Protein AF-A0A1R2BI84-F1 (afdb_monomer)

pLDDT: mean 82.27, std 14.56, range [43.91, 95.25]

Radius of gyration: 15.01 Å; Cα contacts (8 Å, |Δi|>4): 61; chains: 1; bounding box: 36×29×41 Å

Sequence (99 aa):
MSLSRYEILKMFRNTMKHGIHYPSKNRVEILSSVHEFYYQSKSVTDPQELSERLRMAKMILANFQMYHAKMIEMRTGTKIEKPYDQSDINTPGKDFVYF

Secondary structure (DSSP, 8-state):
--HHHHHHHHHHHHHHHHHTT---TTHHHHHHHHHHHHHHTTS---HHHHHHHHHHHHHHHHHHHHHHHHHHHHHH----S-SS--TTT--TTTS----

Mean predicted aligned error: 7.19 Å

Organism: NCBI:txid5963

Nearest PDB structures (foldseek):
  8thp-assembly1_A  TM=4.281E-01  e=5.494E+00  Flavobacterium johnsoniae UW101
  8ted-assembly1_A  TM=4.237E-01  e=7.745E+00  Flavobacterium johnsoniae UW101

Foldseek 3Di:
DPPLLVLLVVLLVLLVVLLVLAPDPCSVVVNVVVVVLSVVLVPDDDPVVSVVSSLVSLVSSLVSLVSSQVVVCVVPVDHDPDSDDPPPNDDPPPPDDDD

Solvent-accessible surface area (backbone atoms only — not comparable to full-atom values): 5991 Å² total; per-residue (Å²): 129,65,70,66,61,57,50,52,54,53,47,51,54,51,31,54,68,28,41,77,50,42,95,50,95,60,39,67,61,52,54,48,54,51,48,48,54,59,57,60,56,70,74,60,78,53,68,67,61,47,50,52,54,50,52,51,49,51,52,54,32,43,52,27,29,42,42,32,44,50,53,49,23,75,73,68,77,51,84,74,93,72,55,55,88,61,92,83,81,68,67,92,88,78,78,78,77,84,129

Structure (mmCIF, N/CA/C/O backbone):
data_AF-A0A1R2BI84-F1
#
_entry.id   AF-A0A1R2BI84-F1
#
loop_
_atom_site.group_PDB
_atom_site.id
_atom_site.type_symbol
_atom_site.label_atom_id
_atom_site.label_alt_id
_atom_site.label_comp_id
_atom_site.label_asym_id
_atom_site.label_entity_id
_atom_site.label_seq_id
_atom_site.pdbx_PDB_ins_code
_atom_site.Cartn_x
_atom_site.Cartn_y
_atom_site.Cartn_z
_atom_site.occupancy
_atom_site.B_iso_or_equiv
_atom_site.auth_seq_id
_atom_site.auth_comp_id
_atom_site.auth_asym_id
_atom_site.auth_atom_id
_atom_site.pdbx_PDB_model_num
ATOM 1 N N . MET A 1 1 ? -0.044 -9.816 -21.369 1.00 49.69 1 MET A N 1
ATOM 2 C CA . MET A 1 1 ? 0.472 -8.938 -20.290 1.00 49.69 1 MET A CA 1
ATOM 3 C C . MET A 1 1 ? 1.320 -9.796 -19.363 1.00 49.69 1 MET A C 1
ATOM 5 O O . MET A 1 1 ? 0.877 -10.895 -19.064 1.00 49.69 1 MET A O 1
ATOM 9 N N . SER A 1 2 ? 2.517 -9.358 -18.955 1.00 55.56 2 SER A N 1
ATOM 10 C CA . SER A 1 2 ? 3.321 -10.094 -17.963 1.00 55.56 2 SER A CA 1
ATOM 11 C C . SER A 1 2 ? 2.553 -10.198 -16.638 1.00 55.56 2 SER A C 1
ATOM 13 O O . SER A 1 2 ? 1.882 -9.232 -16.261 1.00 55.56 2 SER A O 1
ATOM 15 N N . LEU A 1 3 ? 2.635 -11.343 -15.942 1.00 60.16 3 LEU A N 1
ATOM 16 C CA . LEU A 1 3 ? 1.949 -11.574 -14.655 1.00 60.16 3 LEU A CA 1
ATOM 17 C C . LEU A 1 3 ? 2.159 -10.406 -13.672 1.00 60.16 3 LEU A C 1
ATOM 19 O O . LEU A 1 3 ? 1.204 -9.907 -13.079 1.00 60.16 3 LEU A O 1
ATOM 23 N N . SER A 1 4 ? 3.381 -9.876 -13.638 1.00 67.94 4 SER A N 1
ATOM 24 C CA . SER A 1 4 ? 3.812 -8.785 -12.764 1.00 67.94 4 SER A CA 1
ATOM 25 C C . SER A 1 4 ? 2.993 -7.495 -12.884 1.00 67.94 4 SER A C 1
ATOM 27 O O . SER A 1 4 ? 2.679 -6.857 -11.881 1.00 67.94 4 SER A O 1
ATOM 29 N N . ARG A 1 5 ? 2.586 -7.085 -14.094 1.00 68.81 5 ARG A N 1
ATOM 30 C CA . ARG A 1 5 ? 1.833 -5.827 -14.278 1.00 68.81 5 ARG A CA 1
ATOM 31 C C . ARG A 1 5 ? 0.394 -5.932 -13.783 1.00 68.81 5 ARG A C 1
ATOM 33 O O . ARG A 1 5 ? -0.144 -4.968 -13.238 1.00 68.81 5 ARG A O 1
ATOM 40 N N . TYR A 1 6 ? -0.231 -7.092 -13.977 1.00 77.00 6 TYR A N 1
ATOM 41 C CA . TYR A 1 6 ? -1.575 -7.350 -13.465 1.00 77.00 6 TYR A CA 1
ATOM 42 C C . TYR A 1 6 ? -1.579 -7.377 -11.933 1.00 77.00 6 TYR A C 1
ATOM 44 O O . TYR A 1 6 ? -2.458 -6.784 -11.303 1.00 77.00 6 TYR A O 1
ATOM 52 N N . GLU A 1 7 ? -0.559 -7.994 -11.338 1.00 78.81 7 GLU A N 1
ATOM 53 C CA . GLU A 1 7 ? -0.371 -8.030 -9.890 1.00 78.81 7 GLU A CA 1
ATOM 54 C C . GLU A 1 7 ? -0.221 -6.625 -9.307 1.00 78.81 7 GLU A C 1
ATOM 56 O O . GLU A 1 7 ? -0.961 -6.286 -8.386 1.00 78.81 7 GLU A O 1
ATOM 61 N N . ILE A 1 8 ? 0.616 -5.762 -9.895 1.00 78.00 8 ILE A N 1
ATOM 62 C CA . ILE A 1 8 ? 0.789 -4.364 -9.454 1.00 78.00 8 ILE A CA 1
ATOM 63 C C . ILE A 1 8 ? -0.540 -3.593 -9.467 1.00 78.00 8 ILE A C 1
ATOM 65 O O . ILE A 1 8 ? -0.864 -2.901 -8.503 1.00 78.00 8 ILE A O 1
ATOM 69 N N . LEU A 1 9 ? -1.355 -3.732 -10.518 1.00 81.06 9 LEU A N 1
ATOM 70 C CA . LEU A 1 9 ? -2.669 -3.076 -10.585 1.00 81.06 9 LEU A CA 1
ATOM 71 C C . LEU A 1 9 ? -3.649 -3.610 -9.532 1.00 81.06 9 LEU A C 1
ATOM 73 O O . LEU A 1 9 ? -4.422 -2.842 -8.952 1.00 81.06 9 LEU A O 1
ATOM 77 N N . LYS A 1 10 ? -3.625 -4.921 -9.273 1.00 86.62 10 LYS A N 1
ATOM 78 C CA . LYS A 1 10 ? -4.411 -5.542 -8.200 1.00 86.62 10 LYS A CA 1
ATOM 79 C C . LYS A 1 10 ? -3.964 -5.020 -6.831 1.00 86.62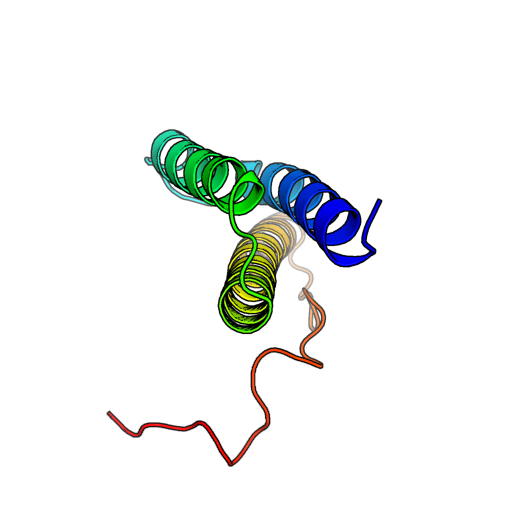 10 LYS A C 1
ATOM 81 O O . LYS A 1 10 ? -4.818 -4.666 -6.016 1.00 86.62 10 LYS A O 1
ATOM 86 N N . MET A 1 11 ? -2.654 -4.907 -6.603 1.00 87.56 11 MET A N 1
ATOM 87 C CA . MET A 1 11 ? -2.083 -4.341 -5.377 1.00 87.56 11 MET A CA 1
ATOM 88 C C . MET A 1 11 ? -2.501 -2.886 -5.190 1.00 87.56 11 MET A C 1
ATOM 90 O O . MET A 1 11 ? -2.962 -2.533 -4.109 1.00 87.56 11 MET A O 1
ATOM 94 N N . PHE A 1 12 ? -2.437 -2.067 -6.243 1.00 89.69 12 PHE A N 1
ATOM 95 C CA . PHE A 1 12 ? -2.889 -0.677 -6.216 1.00 89.69 12 PHE A CA 1
ATOM 96 C C . PHE A 1 12 ? -4.358 -0.564 -5.789 1.00 89.69 12 PHE A C 1
ATOM 98 O O . PHE A 1 12 ? -4.675 0.141 -4.833 1.00 89.69 12 PHE A O 1
ATOM 105 N N . ARG A 1 13 ? -5.264 -1.309 -6.439 1.00 89.75 13 ARG A N 1
ATOM 106 C CA . ARG A 1 13 ? -6.701 -1.284 -6.107 1.00 89.75 13 ARG A CA 1
ATOM 107 C C . ARG A 1 13 ? -6.966 -1.679 -4.656 1.00 89.75 13 ARG A C 1
ATOM 109 O O . ARG A 1 13 ? -7.721 -0.998 -3.964 1.00 89.75 13 ARG A O 1
ATOM 116 N N . ASN A 1 14 ? -6.324 -2.749 -4.186 1.00 91.06 14 ASN A N 1
ATOM 117 C CA . ASN A 1 14 ? -6.443 -3.179 -2.794 1.00 91.06 14 ASN A CA 1
ATOM 118 C C . ASN A 1 14 ? -5.870 -2.129 -1.836 1.00 91.06 14 ASN A C 1
ATOM 120 O O . ASN A 1 14 ? -6.498 -1.806 -0.832 1.00 91.06 14 ASN A O 1
ATOM 124 N N . THR A 1 15 ? -4.725 -1.543 -2.178 1.00 93.31 15 THR A N 1
ATOM 125 C CA . THR A 1 15 ? -4.076 -0.502 -1.380 1.00 93.31 15 THR A CA 1
ATOM 126 C C . THR A 1 15 ? -5.003 0.691 -1.194 1.00 93.31 15 THR A C 1
ATOM 128 O O . THR A 1 15 ? -5.239 1.101 -0.064 1.00 93.31 15 THR A O 1
ATOM 131 N N . MET A 1 16 ? -5.614 1.191 -2.270 1.00 92.19 16 MET A N 1
ATOM 132 C CA . MET A 1 16 ? -6.557 2.309 -2.186 1.00 92.19 16 MET A CA 1
ATOM 133 C C . MET A 1 16 ? -7.806 1.951 -1.373 1.00 92.19 16 MET A C 1
ATOM 135 O O . MET A 1 16 ? -8.255 2.758 -0.563 1.00 92.19 16 MET A O 1
ATOM 139 N N . LYS A 1 17 ? -8.332 0.726 -1.522 1.00 93.88 17 LYS A N 1
ATOM 140 C CA . LYS A 1 17 ? -9.489 0.241 -0.753 1.00 93.88 17 LYS A CA 1
ATOM 141 C C . LYS A 1 17 ? -9.236 0.235 0.757 1.00 93.88 17 LYS A C 1
ATOM 143 O O . LYS A 1 17 ? -10.128 0.595 1.513 1.00 93.88 17 LYS A O 1
ATOM 148 N N . HIS A 1 18 ? -8.059 -0.195 1.209 1.00 93.00 18 HIS A N 1
ATOM 149 C CA . HIS A 1 18 ? -7.718 -0.183 2.639 1.00 93.00 18 HIS A CA 1
ATOM 150 C C . HIS A 1 18 ? -7.230 1.195 3.102 1.00 93.00 18 HIS A C 1
ATOM 152 O O . HIS A 1 18 ? -7.494 1.608 4.229 1.00 93.00 18 HIS A O 1
ATOM 158 N N . GLY A 1 19 ? -6.580 1.935 2.208 1.00 90.75 19 GLY A N 1
ATOM 159 C CA . GLY A 1 19 ? -5.978 3.232 2.464 1.00 90.75 19 GLY A CA 1
ATOM 160 C C . GLY A 1 19 ? -6.958 4.307 2.921 1.00 90.75 19 GLY A C 1
ATOM 161 O O . GLY A 1 19 ? -6.586 5.138 3.745 1.00 90.75 19 GLY A O 1
ATOM 162 N N . ILE A 1 20 ? -8.226 4.260 2.492 1.00 90.19 20 ILE A N 1
ATOM 163 C CA . ILE A 1 20 ? -9.270 5.193 2.964 1.00 90.19 20 ILE A CA 1
ATOM 164 C C . ILE A 1 20 ? -9.499 5.126 4.482 1.00 90.19 20 ILE A C 1
ATOM 166 O O . ILE A 1 20 ? -9.935 6.110 5.078 1.00 90.19 20 ILE A O 1
ATOM 170 N N . HIS A 1 21 ? -9.179 3.991 5.109 1.00 90.56 21 HIS A N 1
ATOM 171 C CA . HIS A 1 21 ? -9.335 3.765 6.546 1.00 90.56 21 HIS A CA 1
ATOM 172 C C . HIS A 1 21 ? -8.082 4.132 7.348 1.00 90.56 21 HIS A C 1
ATOM 174 O O . HIS A 1 21 ? -8.049 3.925 8.559 1.00 90.56 21 HIS A O 1
ATOM 180 N N . TYR A 1 22 ? -7.048 4.676 6.700 1.00 91.88 22 TYR A N 1
ATOM 181 C CA . TYR A 1 22 ? -5.814 5.049 7.377 1.00 91.88 22 TYR A CA 1
ATOM 182 C C . TYR A 1 22 ? -6.051 6.213 8.362 1.00 91.88 22 TYR A C 1
ATOM 184 O O . TYR A 1 22 ? -6.562 7.268 7.949 1.00 91.88 22 TYR A O 1
ATOM 192 N N . PRO A 1 23 ? -5.691 6.064 9.651 1.00 88.75 23 PRO A N 1
ATOM 193 C CA . PRO A 1 23 ? -6.036 7.018 10.704 1.00 88.75 23 PRO A CA 1
ATOM 194 C C . PRO A 1 23 ? -5.043 8.193 10.770 1.00 88.75 23 PRO A C 1
ATOM 196 O O . PRO A 1 23 ? -4.462 8.475 11.813 1.00 88.75 23 PRO A O 1
ATOM 199 N N . SER A 1 24 ? -4.834 8.893 9.651 1.00 90.50 24 SER A N 1
ATOM 200 C CA . SER A 1 24 ? -3.992 10.096 9.575 1.00 90.50 24 SER A CA 1
ATOM 201 C C . SER A 1 24 ? -4.772 11.284 9.022 1.00 90.50 24 SER A C 1
ATOM 203 O O . SER A 1 24 ? -5.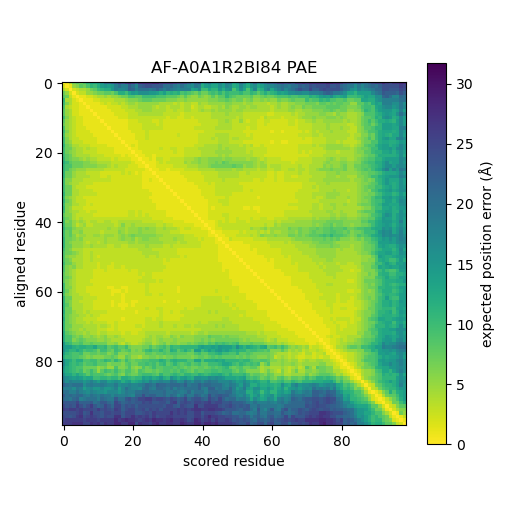605 11.127 8.128 1.00 90.50 24 SER A O 1
ATOM 205 N N . LYS A 1 25 ? -4.465 12.487 9.526 1.00 91.50 25 LYS A N 1
ATOM 206 C CA . LYS A 1 25 ? -4.966 13.751 8.963 1.00 91.50 25 LYS A CA 1
ATOM 207 C C . LYS A 1 25 ? -4.416 13.997 7.554 1.00 91.50 25 LYS A C 1
ATOM 209 O O . LYS A 1 25 ? -5.147 14.495 6.712 1.00 91.50 25 LYS A O 1
ATOM 214 N N . ASN A 1 26 ? -3.196 13.527 7.285 1.00 93.75 26 ASN A N 1
ATOM 215 C CA . ASN A 1 26 ? -2.508 13.681 5.999 1.00 93.75 26 ASN A CA 1
ATOM 216 C C . ASN A 1 26 ? -2.760 12.480 5.067 1.00 93.75 26 ASN A C 1
ATOM 218 O O . ASN A 1 26 ? -1.903 12.076 4.279 1.00 93.75 26 ASN A O 1
ATOM 222 N N . ARG A 1 27 ? -3.896 11.788 5.237 1.00 92.94 27 ARG A N 1
ATOM 223 C CA . ARG A 1 27 ? -4.191 10.558 4.488 1.00 92.94 27 ARG A CA 1
ATOM 224 C C . ARG A 1 27 ? -4.241 10.823 2.986 1.00 92.94 27 ARG A C 1
ATOM 226 O O . ARG A 1 27 ? -3.804 9.970 2.225 1.00 92.94 27 ARG A O 1
ATOM 233 N N . VAL A 1 28 ? -4.789 11.959 2.560 1.00 93.19 28 VAL A N 1
ATOM 234 C CA . VAL A 1 28 ? -4.936 12.277 1.133 1.00 93.19 28 VAL A CA 1
ATOM 235 C C . VAL A 1 28 ? -3.565 12.407 0.474 1.00 93.19 28 VAL A C 1
ATOM 237 O O . VAL A 1 28 ? -3.335 11.799 -0.567 1.00 93.19 28 VAL A O 1
ATOM 240 N N . GLU A 1 29 ? -2.636 13.107 1.119 1.00 95.25 29 GLU A N 1
ATOM 241 C CA . GLU A 1 29 ? -1.258 13.280 0.663 1.00 95.25 29 GLU A CA 1
ATOM 242 C C . GLU A 1 29 ? -0.533 11.934 0.601 1.00 95.25 29 GLU A C 1
ATOM 244 O O . GLU A 1 29 ? 0.061 11.602 -0.421 1.00 95.25 29 GLU A O 1
ATOM 249 N N . ILE A 1 30 ? -0.665 11.106 1.645 1.00 93.56 30 ILE A N 1
ATOM 250 C CA . ILE A 1 30 ? -0.088 9.754 1.672 1.00 93.56 30 ILE A CA 1
ATOM 251 C C . ILE A 1 30 ? -0.634 8.908 0.516 1.00 93.56 30 ILE A C 1
ATOM 253 O O . ILE A 1 30 ? 0.134 8.263 -0.195 1.00 93.56 30 ILE A O 1
ATOM 257 N N . LEU A 1 31 ? -1.953 8.908 0.300 1.00 94.12 31 LEU A N 1
ATOM 258 C CA . LEU A 1 31 ? -2.569 8.156 -0.794 1.00 94.12 31 LEU A CA 1
ATOM 259 C C . LEU A 1 31 ? -2.161 8.696 -2.167 1.00 94.12 31 LEU A C 1
ATOM 261 O O . LEU A 1 31 ? -2.022 7.905 -3.098 1.00 94.12 31 LEU A O 1
ATOM 265 N N . SER A 1 32 ? -1.917 10.001 -2.289 1.00 94.94 32 SER A N 1
ATOM 266 C CA . SER A 1 32 ? -1.368 10.605 -3.502 1.00 94.94 32 SER A CA 1
ATOM 267 C C . SER A 1 32 ? 0.057 10.116 -3.775 1.00 94.94 32 SER A C 1
ATOM 269 O O . SER A 1 32 ? 0.338 9.669 -4.886 1.00 94.94 32 SER A O 1
ATOM 271 N N . SER A 1 33 ? 0.938 10.099 -2.769 1.00 94.81 33 SER A N 1
ATOM 272 C CA . SER A 1 33 ? 2.297 9.549 -2.910 1.00 94.81 33 SER A CA 1
ATOM 273 C C . SER A 1 33 ? 2.280 8.059 -3.261 1.00 94.81 33 SER A C 1
ATOM 275 O O . SER A 1 33 ? 3.042 7.598 -4.109 1.00 94.81 33 SER A O 1
ATOM 277 N N . VAL A 1 34 ? 1.375 7.290 -2.650 1.00 94.69 34 VAL A N 1
ATOM 278 C CA . VAL A 1 34 ? 1.189 5.869 -2.970 1.00 94.69 34 VAL A CA 1
ATOM 279 C C . VAL A 1 34 ? 0.701 5.698 -4.409 1.00 94.69 34 VAL A C 1
ATOM 281 O O . VAL A 1 34 ? 1.214 4.850 -5.137 1.00 94.69 34 VAL A O 1
ATOM 284 N N . HIS A 1 35 ? -0.258 6.511 -4.852 1.00 94.06 35 HIS A N 1
ATOM 285 C CA . HIS A 1 35 ? -0.724 6.507 -6.235 1.00 94.06 35 HIS A CA 1
ATOM 286 C C . HIS A 1 35 ? 0.421 6.792 -7.216 1.00 94.06 35 HIS A C 1
ATOM 288 O O . HIS A 1 35 ? 0.572 6.077 -8.209 1.00 94.06 35 HIS A O 1
ATOM 294 N N . GLU A 1 36 ? 1.250 7.793 -6.924 1.00 94.00 36 GLU A N 1
ATOM 295 C CA . GLU A 1 36 ? 2.418 8.131 -7.735 1.00 94.00 36 GLU A CA 1
ATOM 296 C C . GLU A 1 36 ? 3.420 6.970 -7.814 1.00 94.00 36 GLU A C 1
ATOM 298 O O . GLU A 1 36 ? 3.847 6.613 -8.913 1.00 94.00 36 GLU A O 1
ATOM 303 N N . PHE A 1 37 ? 3.709 6.297 -6.696 1.00 93.25 37 PHE A N 1
ATOM 304 C CA . PHE A 1 37 ? 4.553 5.097 -6.676 1.00 93.25 37 PHE A CA 1
ATOM 305 C C . PHE A 1 37 ? 4.049 4.012 -7.647 1.00 93.25 37 PHE A C 1
ATOM 307 O O . PHE A 1 37 ? 4.819 3.467 -8.446 1.00 93.25 37 PHE A O 1
ATOM 314 N N . TYR A 1 38 ? 2.746 3.714 -7.632 1.00 91.56 38 TYR A N 1
ATOM 315 C CA . TYR A 1 38 ? 2.154 2.731 -8.546 1.00 91.56 38 TYR A CA 1
ATOM 316 C C . TYR A 1 38 ? 2.139 3.207 -10.000 1.00 91.56 38 TYR A C 1
ATOM 318 O O . TYR A 1 38 ? 2.273 2.394 -10.918 1.00 91.56 38 TYR A O 1
ATOM 326 N N . TYR A 1 39 ? 1.982 4.511 -10.227 1.00 90.75 39 TYR A N 1
ATOM 327 C CA . TYR A 1 39 ? 2.049 5.102 -11.557 1.00 90.75 39 TYR A CA 1
ATOM 328 C C . TYR A 1 39 ? 3.454 4.965 -12.158 1.00 90.75 39 TYR A C 1
ATOM 330 O O . TYR A 1 39 ? 3.588 4.442 -13.265 1.00 90.75 39 TYR A O 1
ATOM 338 N N . GLN A 1 40 ? 4.491 5.336 -11.403 1.00 89.88 40 GLN A N 1
ATOM 339 C CA . GLN A 1 40 ? 5.898 5.220 -11.804 1.00 89.88 40 GLN A CA 1
ATOM 340 C C . GLN A 1 40 ? 6.325 3.757 -12.007 1.00 89.88 40 GLN A C 1
ATOM 342 O O . GLN A 1 40 ? 7.111 3.445 -12.897 1.00 89.88 40 GLN A O 1
ATOM 347 N N . SER A 1 41 ? 5.737 2.822 -11.257 1.00 87.25 41 SER A N 1
ATOM 348 C CA . SER A 1 41 ? 6.025 1.389 -11.407 1.00 87.25 41 SER A CA 1
ATOM 349 C C . SER A 1 41 ? 5.606 0.812 -12.772 1.00 87.25 41 SER A C 1
ATOM 351 O O . SER A 1 41 ? 6.049 -0.273 -13.142 1.00 87.25 41 SER A O 1
ATOM 353 N N . LYS A 1 42 ? 4.770 1.509 -13.561 1.00 84.00 42 LYS A N 1
ATOM 354 C CA . LYS A 1 42 ? 4.338 1.040 -14.894 1.00 84.00 42 LYS A CA 1
ATOM 355 C C . LYS A 1 42 ? 5.457 1.071 -15.939 1.00 84.00 42 LYS A C 1
ATOM 357 O O . LYS A 1 42 ? 5.435 0.248 -16.861 1.00 84.00 42 LYS A O 1
ATOM 362 N N . SER A 1 43 ? 6.389 2.017 -15.815 1.00 86.31 43 SER A N 1
ATOM 363 C CA . SER A 1 43 ? 7.507 2.211 -16.747 1.00 86.31 43 SER A CA 1
ATOM 364 C C . SER A 1 43 ? 8.737 1.370 -16.410 1.00 86.31 43 SER A C 1
ATOM 366 O O . SER A 1 43 ? 9.648 1.295 -17.228 1.00 86.31 43 SER A O 1
ATOM 368 N N . VAL A 1 44 ? 8.763 0.717 -15.246 1.00 86.00 44 VAL A N 1
ATOM 369 C CA . VAL A 1 44 ? 9.859 -0.177 -14.853 1.00 86.00 44 VAL A CA 1
ATOM 370 C C . VAL A 1 44 ? 9.879 -1.394 -15.780 1.00 86.00 44 VAL A C 1
ATOM 372 O O . VAL A 1 44 ? 8.854 -2.046 -16.006 1.00 86.00 44 VAL A O 1
ATOM 375 N N . THR A 1 45 ? 11.050 -1.672 -16.350 1.00 86.25 45 THR A N 1
ATOM 376 C CA . THR A 1 45 ? 11.284 -2.791 -17.279 1.00 86.25 45 THR A CA 1
ATOM 377 C C . THR A 1 45 ? 12.305 -3.788 -16.747 1.00 86.25 45 THR A C 1
ATOM 379 O O . THR A 1 45 ? 12.233 -4.960 -17.113 1.00 86.25 45 THR A O 1
ATOM 382 N N . ASP A 1 46 ? 13.201 -3.347 -15.860 1.00 88.88 46 ASP A N 1
ATOM 383 C CA . ASP A 1 46 ? 14.177 -4.211 -15.210 1.00 88.88 46 ASP A CA 1
ATOM 384 C C . ASP A 1 46 ? 13.488 -5.224 -14.269 1.00 88.88 46 ASP A C 1
ATOM 386 O O . ASP A 1 46 ? 12.689 -4.824 -13.413 1.00 88.88 46 ASP A O 1
ATOM 390 N N . PRO A 1 47 ? 13.760 -6.537 -14.403 1.00 86.38 47 PRO A N 1
ATOM 391 C CA . PRO A 1 47 ? 13.126 -7.557 -13.571 1.00 86.38 47 PRO A CA 1
ATOM 392 C C . PRO A 1 47 ? 13.461 -7.462 -12.077 1.00 86.38 47 PRO A C 1
ATOM 394 O O . PRO A 1 47 ? 12.600 -7.784 -11.255 1.00 86.38 47 PRO A O 1
ATOM 397 N N . GLN A 1 48 ? 14.678 -7.042 -11.712 1.00 87.81 48 GLN A N 1
ATOM 398 C CA . GLN A 1 48 ? 15.078 -6.934 -10.305 1.00 87.81 48 GLN A CA 1
ATOM 399 C C . GLN A 1 48 ? 14.381 -5.746 -9.646 1.00 87.81 48 GLN A C 1
ATOM 401 O O . GLN A 1 48 ? 13.767 -5.902 -8.590 1.00 87.81 48 GLN A O 1
ATOM 406 N N . GLU A 1 49 ? 14.374 -4.588 -10.308 1.00 88.25 49 GLU A N 1
ATOM 407 C CA . GLU A 1 49 ? 13.634 -3.421 -9.837 1.00 88.25 49 GLU A CA 1
ATOM 408 C C . GLU A 1 49 ? 12.138 -3.739 -9.724 1.00 88.25 49 GLU A C 1
ATOM 410 O O . GLU A 1 49 ? 11.505 -3.404 -8.725 1.00 88.25 49 GLU A O 1
ATOM 415 N N . LEU A 1 50 ? 11.562 -4.449 -10.697 1.00 85.94 50 LEU A N 1
ATOM 416 C CA . LEU A 1 50 ? 10.156 -4.843 -10.647 1.00 85.94 50 LEU A CA 1
ATOM 417 C C . LEU A 1 50 ? 9.839 -5.737 -9.437 1.00 85.94 50 LEU A C 1
ATOM 419 O O . LEU A 1 50 ? 8.788 -5.568 -8.813 1.00 85.94 50 LEU A O 1
ATOM 423 N N . SER A 1 51 ? 10.745 -6.654 -9.088 1.00 85.12 51 SER A N 1
ATOM 424 C CA . SER A 1 51 ? 10.636 -7.489 -7.887 1.00 85.12 51 SER A CA 1
ATOM 425 C C . SER A 1 51 ? 10.660 -6.647 -6.608 1.00 85.12 51 SER A C 1
ATOM 427 O O . SER A 1 51 ? 9.808 -6.820 -5.734 1.00 85.12 51 SER A O 1
ATOM 429 N N . GLU A 1 52 ? 11.566 -5.672 -6.518 1.00 86.25 52 GLU A N 1
ATOM 430 C CA . GLU A 1 52 ? 11.624 -4.754 -5.376 1.00 86.25 52 GLU A CA 1
ATOM 431 C C . GLU A 1 52 ? 10.364 -3.887 -5.267 1.00 86.25 52 GLU A C 1
ATOM 433 O O . GLU A 1 52 ? 9.790 -3.751 -4.184 1.00 86.25 52 GLU A O 1
ATOM 438 N N . ARG A 1 53 ? 9.848 -3.366 -6.387 1.00 87.44 53 ARG A N 1
ATOM 439 C CA . ARG A 1 53 ? 8.582 -2.611 -6.410 1.00 87.44 53 ARG A CA 1
ATOM 440 C C . ARG A 1 53 ? 7.408 -3.468 -5.946 1.00 87.44 53 ARG A C 1
ATOM 442 O O . ARG A 1 53 ? 6.567 -2.985 -5.189 1.00 87.44 53 ARG A O 1
ATOM 449 N N . LEU A 1 54 ? 7.352 -4.735 -6.356 1.0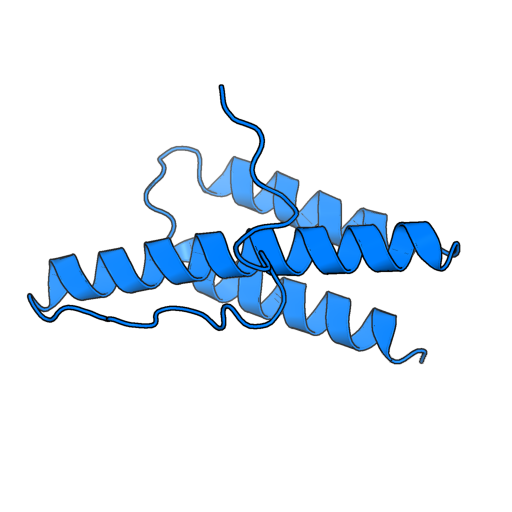0 86.56 54 LEU A N 1
ATOM 450 C CA . LEU A 1 54 ? 6.346 -5.689 -5.884 1.00 86.56 54 LEU A CA 1
ATOM 451 C C . LEU A 1 54 ? 6.466 -5.936 -4.375 1.00 86.56 54 LEU A C 1
ATOM 453 O O . LEU A 1 54 ? 5.453 -5.926 -3.674 1.00 86.56 54 LEU A O 1
ATOM 457 N N . ARG A 1 55 ? 7.686 -6.100 -3.854 1.00 86.12 55 ARG A N 1
ATOM 458 C CA . ARG A 1 55 ? 7.942 -6.247 -2.414 1.00 86.12 55 ARG A CA 1
ATOM 459 C C . ARG A 1 55 ? 7.472 -5.016 -1.633 1.00 86.12 55 ARG A C 1
ATOM 461 O O . ARG A 1 55 ? 6.721 -5.151 -0.669 1.00 86.12 55 ARG A O 1
ATOM 468 N N . MET A 1 56 ? 7.816 -3.814 -2.095 1.00 88.00 56 MET A N 1
ATOM 469 C CA . MET A 1 56 ? 7.350 -2.556 -1.499 1.00 88.00 56 MET A CA 1
ATOM 470 C C . MET A 1 56 ? 5.822 -2.425 -1.555 1.00 88.00 56 MET A C 1
ATOM 472 O O . MET A 1 56 ? 5.198 -2.058 -0.561 1.00 88.00 56 MET A O 1
ATOM 476 N N . ALA A 1 57 ? 5.194 -2.775 -2.681 1.00 89.50 57 ALA A N 1
ATOM 477 C CA . ALA A 1 57 ? 3.740 -2.764 -2.830 1.00 89.50 57 ALA A CA 1
ATOM 478 C C . ALA A 1 57 ? 3.046 -3.706 -1.829 1.00 89.50 57 ALA A C 1
ATOM 480 O O . ALA A 1 57 ? 2.041 -3.323 -1.221 1.00 89.50 57 ALA A O 1
ATOM 481 N N . LYS A 1 58 ? 3.604 -4.905 -1.599 1.00 88.38 58 LYS A N 1
ATOM 482 C CA . LYS A 1 58 ? 3.142 -5.846 -0.561 1.00 88.38 58 LYS A CA 1
ATOM 483 C C . LYS A 1 58 ? 3.229 -5.240 0.835 1.00 88.38 58 LYS A C 1
ATOM 485 O O . LYS A 1 58 ? 2.246 -5.297 1.572 1.00 88.38 58 LYS A O 1
ATOM 490 N N . MET A 1 59 ? 4.347 -4.602 1.173 1.00 88.44 59 MET A N 1
ATOM 491 C CA . MET A 1 59 ? 4.519 -3.936 2.469 1.00 88.44 59 MET A CA 1
ATOM 492 C C . MET A 1 59 ? 3.516 -2.795 2.676 1.00 88.44 59 MET A C 1
ATOM 494 O O . MET A 1 59 ? 2.888 -2.705 3.731 1.00 88.44 59 MET A O 1
ATOM 498 N N . ILE A 1 60 ? 3.324 -1.945 1.662 1.00 91.75 60 ILE A N 1
ATOM 499 C CA . ILE A 1 60 ? 2.358 -0.839 1.707 1.00 91.75 60 ILE A CA 1
ATOM 500 C C . ILE A 1 60 ? 0.943 -1.382 1.938 1.00 91.75 60 ILE A C 1
ATOM 502 O O . ILE A 1 60 ? 0.226 -0.893 2.814 1.00 91.75 60 ILE A O 1
ATOM 506 N N . LEU A 1 61 ? 0.545 -2.412 1.186 1.00 92.06 61 LEU A N 1
ATOM 507 C CA . LEU A 1 61 ? -0.768 -3.033 1.337 1.00 92.06 61 LEU A CA 1
ATOM 508 C C . LEU A 1 61 ? -0.958 -3.626 2.739 1.00 92.06 61 LEU A C 1
ATOM 510 O O . LEU A 1 61 ? -1.979 -3.350 3.369 1.00 92.06 61 LEU A O 1
ATOM 514 N N . ALA A 1 62 ? 0.018 -4.389 3.236 1.00 90.25 62 ALA A N 1
ATOM 515 C CA . ALA A 1 62 ? -0.022 -4.986 4.570 1.00 90.25 62 ALA A CA 1
ATOM 516 C C . ALA A 1 62 ? -0.197 -3.923 5.666 1.00 90.25 62 ALA A C 1
ATOM 518 O O . ALA A 1 62 ? -1.022 -4.082 6.567 1.00 90.25 62 ALA A O 1
ATOM 519 N N . ASN A 1 63 ? 0.506 -2.794 5.544 1.00 90.75 63 ASN A N 1
ATOM 520 C CA . ASN A 1 63 ? 0.381 -1.677 6.474 1.00 90.75 63 ASN A CA 1
ATOM 521 C C . ASN A 1 63 ? -1.052 -1.108 6.492 1.00 90.75 63 ASN A C 1
ATOM 523 O O . ASN A 1 63 ? -1.686 -1.002 7.545 1.00 90.75 63 ASN A O 1
ATOM 527 N N . PHE A 1 64 ? -1.628 -0.816 5.323 1.00 93.81 64 PHE A N 1
ATOM 528 C CA . PHE A 1 64 ? -3.008 -0.328 5.264 1.00 93.81 64 PHE A CA 1
ATOM 529 C C . PHE A 1 64 ? -4.034 -1.360 5.741 1.00 93.81 64 PHE A C 1
ATOM 531 O O . PHE A 1 64 ? -5.024 -0.989 6.374 1.00 93.81 64 PHE A O 1
ATOM 538 N N . GLN A 1 65 ? -3.812 -2.648 5.476 1.00 92.88 65 GLN A N 1
ATOM 539 C CA . GLN A 1 65 ? -4.662 -3.726 5.984 1.00 92.88 65 GLN A CA 1
ATOM 540 C C . GLN A 1 65 ? -4.628 -3.806 7.510 1.00 92.88 65 GLN A C 1
ATOM 542 O O . GLN A 1 65 ? -5.686 -3.914 8.128 1.00 92.88 65 GLN A O 1
ATOM 547 N N . MET A 1 66 ? -3.448 -3.671 8.118 1.00 91.38 66 MET A N 1
ATOM 548 C CA . MET A 1 66 ? -3.283 -3.627 9.570 1.00 91.38 66 MET A CA 1
ATOM 549 C C . MET A 1 66 ? -4.072 -2.471 10.191 1.00 91.38 66 MET A C 1
ATOM 551 O O . MET A 1 66 ? -4.842 -2.689 11.125 1.00 91.38 66 MET A O 1
ATOM 555 N N . TYR A 1 67 ? -3.936 -1.252 9.663 1.00 91.81 67 TYR A N 1
ATOM 556 C CA . TYR A 1 67 ? -4.679 -0.106 10.195 1.00 91.81 67 TYR A CA 1
ATOM 557 C C . TYR A 1 67 ? -6.183 -0.218 9.963 1.00 91.81 67 TYR A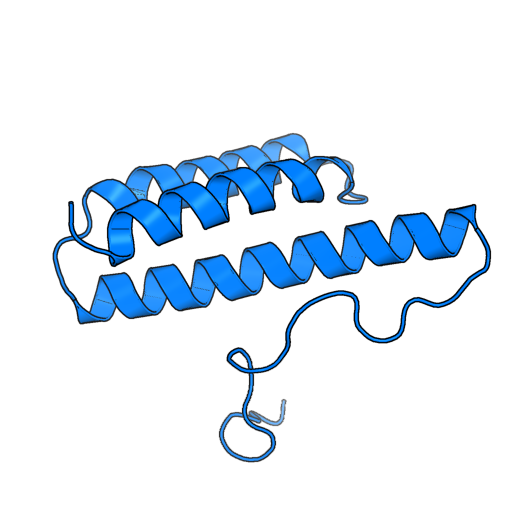 C 1
ATOM 559 O O . TYR A 1 67 ? -6.961 0.111 10.856 1.00 91.81 67 TYR A O 1
ATOM 567 N N . HIS A 1 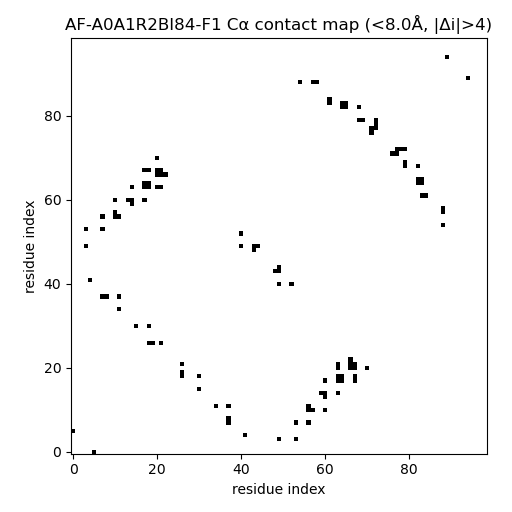68 ? -6.612 -0.728 8.808 1.00 92.69 68 HIS A N 1
ATOM 568 C CA . HIS A 1 68 ? -8.028 -0.990 8.571 1.00 92.69 68 HIS A CA 1
ATOM 569 C C . HIS A 1 68 ? -8.568 -2.014 9.584 1.00 92.69 68 HIS A C 1
ATOM 571 O O . HIS A 1 68 ? -9.579 -1.753 10.234 1.00 92.69 68 HIS A O 1
ATOM 577 N N . ALA A 1 69 ? -7.870 -3.131 9.799 1.00 91.38 69 ALA A N 1
ATOM 578 C CA . ALA A 1 69 ? -8.242 -4.094 10.829 1.00 91.38 69 ALA A CA 1
ATOM 579 C C . ALA A 1 69 ? -8.292 -3.438 12.213 1.00 91.38 69 ALA A C 1
ATOM 581 O O . ALA A 1 69 ? -9.276 -3.611 12.925 1.00 91.38 69 ALA A O 1
ATOM 582 N N . LYS A 1 70 ? -7.312 -2.591 12.555 1.00 89.31 70 LYS A N 1
ATOM 583 C CA . LYS A 1 70 ? -7.299 -1.887 13.840 1.00 89.31 70 LYS A CA 1
ATOM 584 C C . LYS A 1 70 ? -8.516 -0.984 14.033 1.00 89.31 70 LYS A C 1
ATOM 586 O O . LYS A 1 70 ? -9.091 -0.954 15.118 1.00 89.31 70 LYS A O 1
ATOM 591 N N . MET A 1 71 ? -8.951 -0.295 12.980 1.00 89.25 71 MET A N 1
ATOM 592 C CA . MET A 1 71 ? -10.179 0.503 13.007 1.00 89.25 71 MET A CA 1
ATOM 593 C C . MET A 1 71 ? -11.427 -0.364 13.237 1.00 89.25 71 MET A C 1
ATOM 595 O O . MET A 1 71 ? -12.342 0.056 13.945 1.00 89.25 71 MET A O 1
ATOM 599 N N . ILE A 1 72 ? -11.465 -1.581 12.681 1.00 89.81 72 ILE A N 1
ATOM 600 C CA . ILE A 1 72 ? -12.543 -2.547 12.936 1.00 89.81 72 ILE A CA 1
ATOM 601 C C . ILE A 1 72 ? -12.504 -3.023 14.392 1.00 89.81 72 ILE A C 1
ATOM 603 O O . ILE A 1 72 ? -13.551 -3.032 15.040 1.00 89.81 72 ILE A O 1
ATOM 607 N N . GLU A 1 73 ? -11.327 -3.355 14.933 1.00 91.06 73 GLU A N 1
ATOM 608 C CA . GLU A 1 73 ? -11.177 -3.743 16.344 1.00 91.06 73 GLU A CA 1
ATOM 609 C C . GLU A 1 73 ? -11.686 -2.641 17.277 1.00 91.06 73 GLU A C 1
ATOM 611 O O . GLU A 1 73 ? -12.459 -2.910 18.189 1.00 91.06 73 GLU A O 1
ATOM 616 N N . MET A 1 74 ? -11.309 -1.383 17.022 1.00 88.31 74 MET A N 1
ATOM 617 C CA . MET A 1 74 ? -11.745 -0.240 17.833 1.00 88.31 74 MET A CA 1
ATOM 618 C C . MET A 1 74 ? -13.261 -0.029 17.788 1.00 88.31 74 MET A C 1
ATOM 620 O O . MET A 1 74 ? -13.849 0.409 18.773 1.00 88.31 74 MET A O 1
ATOM 624 N N . ARG A 1 75 ? -13.901 -0.339 16.656 1.00 88.56 75 ARG A N 1
ATOM 625 C CA . ARG A 1 75 ? -15.353 -0.206 16.488 1.00 88.56 75 ARG A CA 1
ATOM 626 C C . ARG A 1 75 ? -16.136 -1.376 17.088 1.00 88.56 75 ARG A C 1
ATOM 628 O O . ARG A 1 75 ? -17.262 -1.179 17.529 1.00 88.56 75 ARG A O 1
ATOM 635 N N . THR A 1 76 ? -15.589 -2.588 17.036 1.00 91.44 76 THR A N 1
ATOM 636 C CA . THR A 1 76 ? -16.313 -3.830 17.371 1.00 91.44 76 THR A CA 1
ATOM 637 C C . THR A 1 76 ? -15.895 -4.448 18.702 1.00 91.44 76 THR A C 1
ATOM 639 O O . THR A 1 76 ? -16.567 -5.353 19.185 1.00 91.44 76 THR A O 1
ATOM 642 N N . GLY A 1 77 ? -14.770 -4.018 19.277 1.00 88.31 77 GLY A N 1
ATOM 643 C CA . GLY A 1 77 ? -14.157 -4.627 20.459 1.00 88.31 77 GLY A CA 1
ATOM 644 C C . GLY A 1 77 ? -13.558 -6.019 20.218 1.00 88.31 77 GLY A C 1
ATOM 645 O O . GLY A 1 77 ? -12.992 -6.602 21.138 1.00 88.31 77 GLY A O 1
ATOM 646 N N . THR A 1 78 ? -13.659 -6.564 19.000 1.00 88.25 78 THR A N 1
ATOM 647 C CA . THR A 1 78 ? -13.168 -7.906 18.661 1.00 88.25 78 THR A CA 1
ATOM 648 C C . THR A 1 78 ? -11.774 -7.815 18.055 1.00 88.25 78 THR A C 1
ATOM 650 O O . THR A 1 78 ? -11.566 -7.072 17.098 1.00 88.25 78 THR A O 1
ATOM 653 N N . LYS A 1 79 ? -10.822 -8.582 18.596 1.00 86.81 79 LYS A N 1
ATOM 654 C CA . LYS A 1 79 ? -9.438 -8.637 18.106 1.00 86.81 79 LYS A CA 1
ATOM 655 C C . LYS A 1 79 ? -9.348 -9.415 16.789 1.00 86.81 79 LYS A C 1
ATOM 657 O O . LYS A 1 79 ? -9.939 -10.484 16.660 1.00 86.81 79 LYS A O 1
ATOM 662 N N . ILE A 1 80 ? -8.561 -8.915 15.840 1.00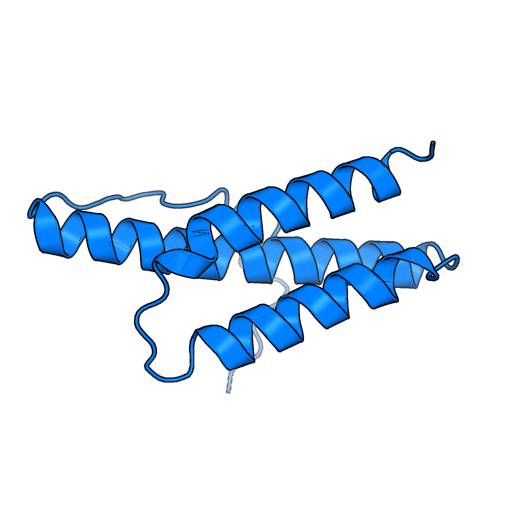 85.31 80 ILE A N 1
ATOM 663 C CA . ILE A 1 80 ? -8.263 -9.565 14.560 1.00 85.31 80 ILE A CA 1
ATOM 664 C C . ILE A 1 80 ? -6.812 -10.054 14.605 1.00 85.31 80 ILE A C 1
ATOM 666 O O . ILE A 1 80 ? -5.874 -9.264 14.553 1.00 85.31 80 ILE A O 1
ATOM 670 N N . GLU A 1 81 ? -6.608 -11.370 14.699 1.00 79.81 81 GLU A N 1
A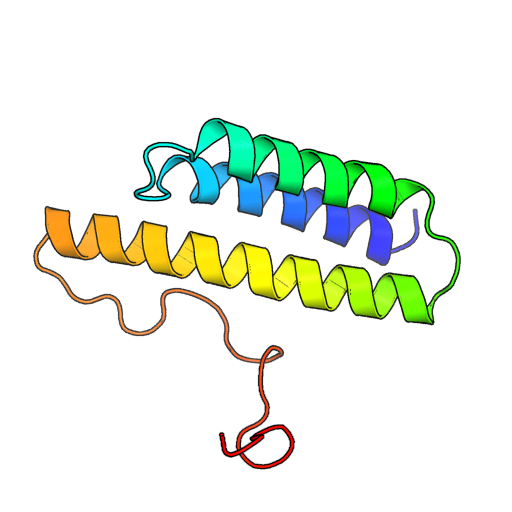TOM 671 C CA . GLU A 1 81 ? -5.268 -11.946 14.910 1.00 79.81 81 GLU A CA 1
ATOM 672 C C . GLU A 1 81 ? -4.365 -11.908 13.671 1.00 79.81 81 GLU A C 1
ATOM 674 O O . GLU A 1 81 ? -3.152 -11.752 13.797 1.00 79.81 81 GLU A O 1
ATOM 679 N N . LYS A 1 82 ? -4.941 -12.048 12.472 1.00 80.38 82 LYS A N 1
ATOM 680 C CA . LYS A 1 82 ? -4.199 -12.103 11.202 1.00 80.38 82 LYS A CA 1
ATOM 681 C C . LYS A 1 82 ? -4.808 -11.135 10.186 1.00 80.38 82 LYS A C 1
ATOM 683 O O . LYS A 1 82 ? -5.573 -11.552 9.320 1.00 80.38 82 LYS A O 1
ATOM 688 N N . PRO A 1 83 ? -4.519 -9.830 10.310 1.00 79.94 83 PRO A N 1
ATOM 689 C CA . PRO A 1 83 ? -5.141 -8.810 9.468 1.00 79.94 83 PRO A CA 1
ATOM 690 C C . PRO A 1 83 ? -4.631 -8.802 8.018 1.00 79.94 83 PRO A C 1
ATOM 692 O O . PRO A 1 83 ? -5.276 -8.217 7.150 1.00 79.94 83 PRO A O 1
ATOM 695 N N . TYR A 1 84 ? -3.487 -9.436 7.753 1.00 80.06 84 TYR A N 1
ATOM 696 C CA . TYR A 1 84 ? -2.887 -9.587 6.430 1.00 80.06 84 TYR A CA 1
ATOM 697 C C . TYR A 1 84 ? -2.039 -10.865 6.368 1.00 80.06 84 TYR A C 1
ATOM 699 O O . TYR A 1 84 ? -1.707 -11.451 7.401 1.00 80.06 84 TYR A O 1
ATOM 707 N N . ASP A 1 85 ? -1.699 -11.291 5.152 1.00 77.06 85 ASP A N 1
ATOM 708 C CA . ASP A 1 85 ? -0.836 -12.447 4.915 1.00 77.06 85 ASP A CA 1
ATOM 709 C C . ASP A 1 85 ? 0.642 -12.087 5.145 1.00 77.06 85 ASP A C 1
ATOM 711 O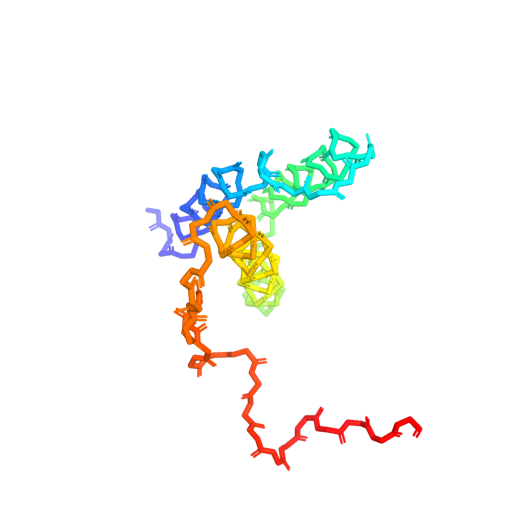 O . ASP A 1 85 ? 1.152 -11.125 4.568 1.00 77.06 85 ASP A O 1
ATOM 715 N N . GLN A 1 86 ? 1.319 -12.841 6.011 1.00 66.62 86 GLN A N 1
ATOM 716 C CA . GLN A 1 86 ? 2.708 -12.597 6.417 1.00 66.62 86 GLN A CA 1
ATOM 717 C C . GLN A 1 86 ? 3.729 -13.420 5.621 1.00 66.62 86 GLN A C 1
ATOM 719 O O . GLN A 1 86 ? 4.925 -13.238 5.843 1.00 66.62 86 GLN A O 1
ATOM 724 N N . SER A 1 87 ? 3.288 -14.303 4.717 1.00 61.88 87 SER A N 1
ATOM 725 C CA . SER A 1 87 ? 4.131 -15.337 4.095 1.00 61.88 87 SER A CA 1
ATOM 726 C C . SER A 1 87 ? 5.407 -14.822 3.412 1.00 61.88 87 SER A C 1
ATOM 728 O O . SER A 1 87 ? 6.385 -15.560 3.342 1.00 61.88 87 SER A O 1
ATOM 730 N N . ASP A 1 88 ? 5.418 -13.563 2.954 1.00 57.19 88 ASP A N 1
ATOM 731 C CA . ASP A 1 88 ? 6.449 -13.042 2.042 1.00 57.19 88 ASP A CA 1
ATOM 732 C C . ASP A 1 88 ? 7.233 -11.827 2.572 1.00 57.19 88 ASP A C 1
ATOM 734 O O . ASP A 1 88 ? 8.119 -11.331 1.877 1.00 57.19 88 ASP A O 1
ATOM 738 N N . ILE A 1 89 ? 6.878 -11.265 3.736 1.00 56.91 89 ILE A N 1
ATOM 739 C CA . ILE A 1 89 ? 7.341 -9.912 4.111 1.00 56.91 89 ILE A CA 1
ATOM 740 C C . ILE A 1 89 ? 8.563 -9.935 5.032 1.00 56.91 89 ILE A C 1
ATOM 742 O O . ILE A 1 89 ? 9.398 -9.047 4.919 1.00 56.91 89 ILE A O 1
ATOM 746 N N . ASN A 1 90 ? 8.691 -10.936 5.904 1.00 53.47 90 ASN A N 1
ATOM 747 C CA . ASN A 1 90 ? 9.858 -11.122 6.766 1.00 53.47 90 ASN A CA 1
ATOM 748 C C . ASN A 1 90 ? 9.995 -12.604 7.103 1.00 53.47 90 ASN A C 1
ATOM 750 O O . ASN A 1 90 ? 9.097 -13.179 7.719 1.00 53.47 90 ASN A O 1
ATOM 754 N N . THR A 1 91 ? 11.128 -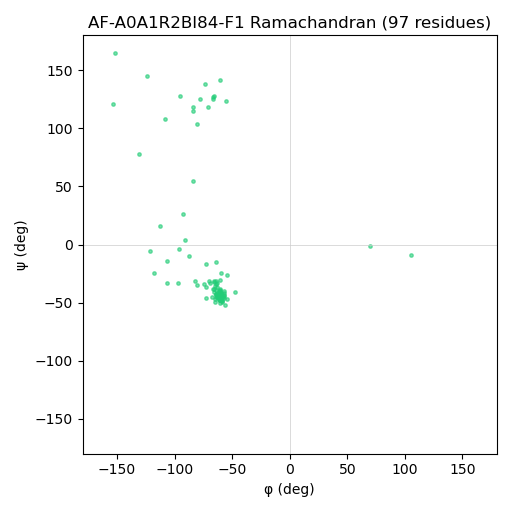13.212 6.754 1.00 53.62 91 THR A N 1
ATOM 755 C CA . THR A 1 91 ? 11.454 -14.544 7.276 1.00 53.62 91 THR A CA 1
ATOM 756 C C . THR A 1 91 ? 12.097 -14.345 8.648 1.00 53.62 91 THR A C 1
ATOM 758 O O . THR A 1 91 ? 13.148 -13.699 8.723 1.00 53.62 91 THR A O 1
ATOM 761 N N . PRO A 1 92 ? 11.516 -14.854 9.749 1.00 46.25 92 PRO A N 1
ATOM 762 C CA . PRO A 1 92 ? 12.131 -14.726 11.065 1.00 46.25 92 PRO A CA 1
ATOM 763 C C . PRO A 1 92 ? 13.561 -15.290 11.039 1.00 46.25 92 PRO A C 1
ATOM 765 O O . PRO A 1 92 ? 13.763 -16.442 10.664 1.00 46.25 92 PRO A O 1
ATOM 768 N N . GLY A 1 93 ? 14.552 -14.472 11.412 1.00 52.00 93 GLY A N 1
ATOM 769 C CA . GLY A 1 93 ? 15.945 -14.899 11.607 1.00 52.00 93 GLY A CA 1
ATOM 770 C C . GLY A 1 93 ? 16.969 -14.513 10.530 1.00 52.00 93 GLY A C 1
ATOM 771 O O . GLY A 1 93 ? 18.155 -14.687 10.788 1.00 52.00 93 GLY A O 1
ATOM 772 N N . LYS A 1 94 ? 16.573 -13.974 9.366 1.00 54.25 94 LYS A N 1
ATOM 773 C CA . LYS A 1 94 ? 17.538 -13.498 8.342 1.00 54.25 94 LYS A CA 1
ATOM 774 C C . LYS A 1 94 ? 17.651 -11.977 8.230 1.00 54.25 94 LYS A C 1
ATOM 776 O O . LYS A 1 94 ? 18.749 -11.483 8.008 1.00 54.25 94 LYS A O 1
ATOM 781 N N . ASP A 1 95 ? 16.554 -11.254 8.456 1.00 45.16 95 ASP A N 1
ATOM 782 C CA . ASP A 1 95 ? 16.458 -9.820 8.132 1.00 45.16 95 ASP A CA 1
ATOM 783 C C . ASP A 1 95 ? 16.339 -8.904 9.368 1.00 45.16 95 ASP A C 1
ATOM 785 O O . ASP A 1 95 ? 15.951 -7.741 9.262 1.00 45.16 95 ASP A O 1
ATOM 789 N N . PHE A 1 96 ? 16.660 -9.407 10.566 1.00 46.66 96 PHE A N 1
ATOM 790 C CA . PHE A 1 96 ? 16.658 -8.584 11.779 1.00 46.66 96 PHE A CA 1
ATOM 791 C C . PHE A 1 96 ? 17.946 -7.755 11.873 1.00 46.66 96 PHE A C 1
ATOM 793 O O . PHE A 1 96 ? 19.001 -8.263 12.247 1.00 46.66 96 PHE A O 1
ATOM 800 N N . VAL A 1 97 ? 17.845 -6.458 11.574 1.00 48.91 97 VAL A N 1
ATOM 801 C CA . VAL A 1 97 ? 18.841 -5.461 11.985 1.00 48.91 97 VAL A CA 1
ATOM 802 C C . VAL A 1 97 ? 18.491 -5.030 13.409 1.00 48.91 97 VAL A C 1
ATOM 804 O O . VAL A 1 97 ? 17.421 -4.468 13.643 1.00 48.91 97 VAL A O 1
ATOM 807 N N . TYR A 1 98 ? 19.366 -5.335 14.368 1.00 44.00 98 TYR A N 1
ATOM 808 C CA . TYR A 1 98 ? 19.282 -4.788 15.722 1.00 44.00 98 TYR A CA 1
ATOM 809 C C . TYR A 1 98 ? 19.646 -3.298 15.652 1.00 44.00 98 TYR A C 1
ATOM 811 O O . TYR A 1 98 ? 20.748 -2.966 15.214 1.00 44.00 98 TYR A O 1
ATOM 819 N N . PHE A 1 99 ? 18.705 -2.424 16.016 1.00 43.91 99 PHE A N 1
ATOM 820 C CA . PHE A 1 99 ? 18.990 -1.016 16.304 1.00 43.91 99 PHE A CA 1
ATOM 821 C C . PHE A 1 99 ? 19.646 -0.885 17.677 1.00 43.91 99 PHE A C 1
ATOM 823 O O . PHE A 1 99 ? 19.221 -1.632 18.592 1.00 43.91 99 PHE A O 1
#